Protein AF-A0A945BLD6-F1 (afdb_monomer)

Sequence (100 aa):
GSTNGTYINGNKVAERPLQPSEVITFGEVELKLDGPRKAQSHDKHLEQGVRFGNLDSAPKGPAKGFSKKSHKSGRYFVIFGVVVAVVIIGVLVMAWMKFK

pLDDT: mean 76.15, std 15.15, range [48.75, 98.0]

Structure (mmCIF, N/CA/C/O backbone):
data_AF-A0A945BLD6-F1
#
_entry.id   AF-A0A945BLD6-F1
#
loop_
_atom_site.group_PDB
_atom_site.id
_atom_site.type_symbol
_atom_site.label_atom_id
_atom_site.label_alt_id
_atom_site.label_comp_id
_atom_site.label_asym_id
_atom_site.label_entity_id
_atom_site.label_seq_id
_atom_site.pdbx_PDB_ins_code
_atom_site.Cartn_x
_atom_site.Cartn_y
_atom_site.Cartn_z
_atom_site.occupancy
_atom_site.B_iso_or_equiv
_atom_site.auth_seq_id
_atom_site.auth_comp_id
_atom_site.auth_asym_id
_atom_site.auth_atom_id
_atom_site.pdbx_PDB_model_num
ATOM 1 N N . GLY A 1 1 ? 18.761 26.573 -2.496 1.00 60.31 1 GLY A N 1
ATOM 2 C CA . GLY A 1 1 ? 18.835 25.277 -1.792 1.00 60.31 1 GLY A CA 1
ATOM 3 C C . GLY A 1 1 ? 17.496 24.994 -1.143 1.00 60.31 1 GLY A C 1
ATOM 4 O O . GLY A 1 1 ? 16.853 25.946 -0.727 1.00 60.31 1 GLY A O 1
ATOM 5 N N . SER A 1 2 ? 17.059 23.732 -1.109 1.00 64.81 2 SER A N 1
ATOM 6 C CA . SER A 1 2 ? 15.794 23.320 -0.471 1.00 64.81 2 SER A CA 1
ATOM 7 C C . SER A 1 2 ? 15.754 23.746 1.002 1.00 64.81 2 SER A C 1
ATOM 9 O O . SER A 1 2 ? 16.707 23.470 1.733 1.00 64.81 2 SER A O 1
ATOM 11 N N . THR A 1 3 ? 14.653 24.366 1.442 1.00 76.19 3 THR A N 1
ATOM 12 C CA . THR A 1 3 ? 14.417 24.773 2.842 1.00 76.19 3 THR A CA 1
ATOM 13 C C . THR A 1 3 ? 14.531 23.591 3.807 1.00 76.19 3 THR A C 1
ATOM 15 O O . THR A 1 3 ? 15.069 23.732 4.901 1.00 76.19 3 THR A O 1
ATOM 18 N N . ASN A 1 4 ? 14.115 22.402 3.359 1.00 77.69 4 ASN A N 1
ATOM 19 C CA . ASN A 1 4 ? 14.109 21.174 4.158 1.00 77.69 4 ASN A CA 1
ATOM 20 C C . ASN A 1 4 ? 15.313 20.261 3.865 1.00 77.69 4 ASN A C 1
ATOM 22 O O . ASN A 1 4 ? 15.474 19.225 4.499 1.00 77.69 4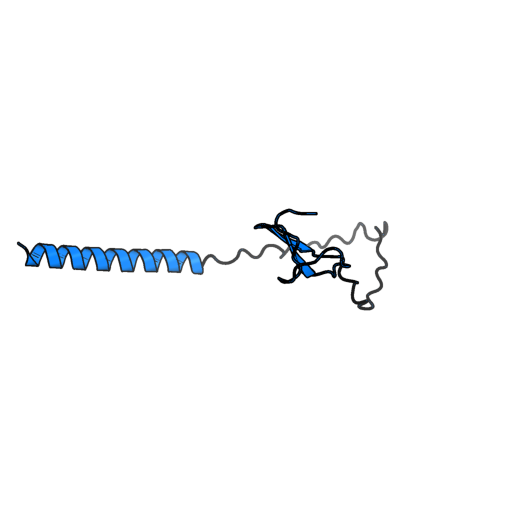 ASN A O 1
ATOM 26 N N . GLY A 1 5 ? 16.191 20.647 2.933 1.00 80.62 5 GLY A N 1
ATOM 27 C CA . GLY A 1 5 ? 17.318 19.829 2.489 1.00 80.62 5 GLY A CA 1
ATOM 28 C C . GLY A 1 5 ? 16.941 18.718 1.505 1.00 80.62 5 GLY A C 1
ATOM 29 O O . GLY A 1 5 ? 15.768 18.455 1.240 1.00 80.62 5 GLY A O 1
ATOM 30 N N . THR A 1 6 ? 17.974 18.095 0.945 1.00 83.81 6 THR A N 1
ATOM 31 C CA . THR A 1 6 ? 17.889 16.892 0.114 1.00 83.81 6 THR A CA 1
ATOM 32 C C . THR A 1 6 ? 18.699 15.812 0.806 1.00 83.81 6 THR A C 1
ATOM 34 O O . THR A 1 6 ? 19.809 16.082 1.273 1.00 83.81 6 THR A O 1
ATOM 37 N N . TYR A 1 7 ? 18.161 14.602 0.871 1.00 85.62 7 TYR A N 1
ATOM 38 C CA . TYR A 1 7 ? 18.817 13.467 1.500 1.00 85.62 7 TYR A CA 1
ATOM 39 C C . TYR A 1 7 ? 19.043 12.370 0.474 1.00 85.62 7 TYR A C 1
ATOM 41 O O . TYR A 1 7 ? 18.237 12.184 -0.430 1.00 85.62 7 TYR A O 1
ATOM 49 N N . ILE A 1 8 ? 20.132 11.628 0.620 1.00 86.81 8 ILE A N 1
ATOM 50 C CA . ILE A 1 8 ? 20.380 10.417 -0.150 1.00 86.81 8 ILE A CA 1
ATOM 51 C C . ILE A 1 8 ? 20.735 9.307 0.838 1.00 86.81 8 ILE A C 1
ATOM 53 O O . ILE A 1 8 ? 21.671 9.465 1.624 1.00 86.81 8 ILE A O 1
ATOM 57 N N . ASN A 1 9 ? 19.971 8.212 0.831 1.00 82.31 9 ASN A N 1
ATOM 58 C CA . ASN A 1 9 ? 20.027 7.143 1.838 1.00 82.31 9 ASN A CA 1
ATOM 59 C C . ASN A 1 9 ? 19.999 7.683 3.285 1.00 82.31 9 ASN A C 1
ATOM 61 O O . ASN A 1 9 ? 20.748 7.221 4.144 1.00 82.31 9 ASN A O 1
ATOM 65 N N . GLY A 1 10 ? 19.198 8.723 3.542 1.00 81.62 10 GLY A N 1
ATOM 66 C CA . GLY A 1 10 ? 19.081 9.363 4.859 1.00 81.62 10 GLY A CA 1
ATOM 67 C C . GLY A 1 10 ? 20.175 10.382 5.210 1.00 81.62 10 GLY A C 1
ATOM 68 O O . GLY A 1 10 ? 20.054 11.068 6.221 1.00 81.62 10 GLY A O 1
ATOM 69 N N . ASN A 1 11 ? 21.203 10.563 4.374 1.00 83.69 11 ASN A N 1
ATOM 70 C CA . ASN A 1 11 ? 22.257 11.555 4.604 1.00 83.69 11 ASN A CA 1
ATOM 71 C C . ASN A 1 11 ? 21.974 12.854 3.847 1.00 83.69 11 ASN A C 1
ATOM 73 O O . ASN A 1 11 ? 21.770 12.823 2.633 1.00 83.69 11 ASN A O 1
ATOM 77 N N . LYS A 1 12 ? 22.001 14.000 4.538 1.00 85.44 12 LYS A N 1
ATOM 78 C CA . LYS A 1 12 ? 21.789 15.317 3.919 1.00 85.44 12 LYS A CA 1
ATOM 79 C C . LYS A 1 12 ? 22.954 15.656 2.987 1.00 85.44 12 LYS A C 1
ATOM 81 O O . LYS A 1 12 ? 24.110 15.597 3.397 1.00 85.44 12 LYS A O 1
ATOM 86 N N . VAL A 1 13 ? 22.653 16.047 1.755 1.00 84.31 13 VAL A N 1
ATOM 87 C CA . VAL A 1 13 ? 23.653 16.403 0.741 1.00 84.31 13 VAL A CA 1
ATOM 88 C C . VAL A 1 13 ? 23.346 17.766 0.124 1.00 84.31 13 VAL A C 1
ATOM 90 O O . VAL A 1 13 ? 22.184 18.151 -0.006 1.00 84.31 13 VAL A O 1
ATOM 93 N N . ALA A 1 14 ? 24.396 18.498 -0.258 1.00 80.38 14 ALA A N 1
ATOM 94 C CA . ALA A 1 14 ? 24.278 19.716 -1.064 1.00 80.38 14 ALA A CA 1
ATOM 95 C C . ALA A 1 14 ? 24.389 19.390 -2.561 1.00 80.38 14 ALA A C 1
ATOM 97 O O . ALA A 1 14 ? 23.527 19.780 -3.342 1.00 80.38 14 ALA A O 1
ATOM 98 N N . GLU A 1 15 ? 25.406 18.609 -2.931 1.00 75.19 15 GLU A N 1
ATOM 99 C CA . GLU A 1 15 ? 25.632 18.101 -4.282 1.00 75.19 15 GLU A CA 1
ATOM 100 C C . GLU A 1 15 ? 26.435 16.797 -4.189 1.00 75.19 15 GLU A C 1
ATOM 102 O O . GLU A 1 15 ? 27.434 16.730 -3.470 1.00 75.19 15 GLU A O 1
ATOM 107 N N . ARG A 1 16 ? 25.974 15.731 -4.854 1.00 80.38 16 ARG A N 1
ATOM 108 C CA . ARG A 1 16 ? 26.690 14.449 -4.930 1.00 80.38 16 ARG A CA 1
ATOM 109 C C . ARG A 1 16 ? 26.249 13.662 -6.171 1.00 80.38 16 ARG A C 1
ATOM 111 O O . ARG A 1 16 ? 25.051 13.640 -6.453 1.00 80.38 16 ARG A O 1
ATOM 118 N N . PRO A 1 17 ? 27.164 12.964 -6.871 1.00 79.44 17 PRO A N 1
ATOM 119 C CA . PRO A 1 17 ? 26.791 12.013 -7.913 1.00 79.44 17 PRO A CA 1
ATOM 120 C C . PRO A 1 17 ? 25.910 10.893 -7.349 1.00 79.44 17 PRO A C 1
ATOM 122 O O . PRO A 1 17 ? 26.277 10.256 -6.357 1.00 79.44 17 PRO A O 1
ATOM 125 N N . LEU A 1 18 ? 24.767 10.643 -7.990 1.00 78.94 18 LEU A N 1
ATOM 126 C CA . LEU A 1 18 ? 23.847 9.581 -7.596 1.00 78.94 18 LEU A CA 1
ATOM 127 C C . LEU A 1 18 ? 24.186 8.269 -8.308 1.00 78.94 18 LEU A C 1
ATOM 129 O O . LEU A 1 18 ? 24.415 8.256 -9.519 1.00 78.94 18 LEU A O 1
ATOM 133 N N . GLN A 1 19 ? 24.177 7.165 -7.566 1.00 80.44 19 GLN A N 1
ATOM 134 C CA . GLN A 1 19 ? 24.325 5.830 -8.136 1.00 80.44 19 GLN A CA 1
ATOM 135 C C . GLN A 1 19 ? 22.957 5.216 -8.489 1.00 80.44 19 GLN A C 1
ATOM 137 O O . GLN A 1 19 ? 21.953 5.496 -7.832 1.00 80.44 19 GLN A O 1
ATOM 142 N N . PRO A 1 20 ? 22.879 4.341 -9.509 1.00 80.12 20 PRO A N 1
ATOM 143 C CA . PRO A 1 20 ? 21.683 3.544 -9.754 1.00 80.12 20 PRO A CA 1
ATOM 144 C C . PRO A 1 20 ? 21.281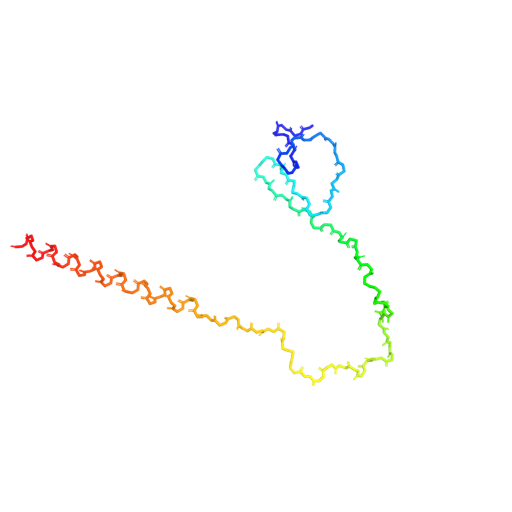 2.729 -8.517 1.00 80.12 20 PRO A C 1
ATOM 146 O O . PRO A 1 20 ? 22.125 2.122 -7.864 1.00 80.12 20 PRO A O 1
ATOM 149 N N . SER A 1 21 ? 19.978 2.617 -8.270 1.00 77.12 21 SER A N 1
ATOM 150 C CA . SER A 1 21 ? 19.335 1.973 -7.110 1.00 77.12 21 SER A CA 1
ATOM 151 C C . SER A 1 21 ? 19.399 2.760 -5.799 1.00 77.12 21 SER A C 1
ATOM 153 O O . SER A 1 21 ? 18.974 2.244 -4.766 1.00 77.12 21 SER A O 1
ATOM 155 N N . GLU A 1 22 ? 19.908 3.988 -5.830 1.00 82.88 22 GLU A N 1
ATOM 156 C CA . GLU A 1 22 ? 19.993 4.851 -4.660 1.00 82.88 22 GLU A CA 1
ATOM 157 C C . GLU A 1 22 ? 18.666 5.581 -4.397 1.00 82.88 22 GLU A C 1
ATOM 159 O O . GLU A 1 22 ? 17.920 5.909 -5.328 1.00 82.88 22 GLU A O 1
ATOM 164 N N . VAL A 1 23 ? 18.364 5.806 -3.116 1.00 83.44 23 VAL A N 1
ATOM 165 C CA . VAL A 1 23 ? 17.124 6.445 -2.669 1.00 83.44 23 VAL A CA 1
ATOM 166 C C . VAL A 1 23 ? 17.402 7.897 -2.305 1.00 83.44 23 VAL A C 1
ATOM 168 O O . VAL A 1 23 ? 18.239 8.184 -1.448 1.00 83.44 23 VAL A O 1
ATOM 171 N N . ILE A 1 24 ? 16.687 8.810 -2.954 1.00 88.94 24 ILE A N 1
ATOM 172 C CA . ILE A 1 24 ? 16.730 10.247 -2.702 1.00 88.94 24 ILE A CA 1
ATOM 173 C C . ILE A 1 24 ? 15.455 10.655 -1.972 1.00 88.94 24 ILE A C 1
ATOM 175 O O . ILE A 1 24 ? 14.360 10.278 -2.380 1.00 88.94 24 ILE A O 1
ATOM 179 N N . THR A 1 25 ? 15.583 11.484 -0.944 1.00 86.56 25 THR A N 1
ATOM 180 C CA . THR A 1 25 ? 14.450 12.057 -0.218 1.00 86.56 25 THR A CA 1
ATOM 181 C C . THR A 1 25 ? 14.471 13.577 -0.332 1.00 86.56 25 THR A C 1
ATOM 183 O O . THR A 1 25 ? 15.469 14.228 -0.005 1.00 86.56 25 THR A O 1
ATOM 186 N N . PHE A 1 26 ? 13.355 14.153 -0.772 1.00 84.56 26 PHE A N 1
ATOM 187 C CA . PHE A 1 26 ? 13.118 15.595 -0.798 1.00 84.56 26 PHE A CA 1
ATOM 188 C C . PHE A 1 26 ? 11.961 15.917 0.148 1.00 84.56 26 PHE A C 1
ATOM 190 O O . PHE A 1 26 ? 10.799 15.687 -0.188 1.00 84.56 26 PHE A O 1
ATOM 197 N N . GLY A 1 27 ? 12.259 16.436 1.341 1.00 81.62 27 GLY A N 1
ATOM 198 C CA . GLY A 1 27 ? 11.232 16.612 2.373 1.00 81.62 27 GLY A CA 1
ATOM 199 C C . GLY A 1 27 ? 10.574 15.274 2.731 1.00 81.62 27 GLY A C 1
ATOM 200 O O . GLY A 1 27 ? 11.242 14.402 3.273 1.00 81.62 27 GLY A O 1
ATOM 201 N N . GLU A 1 28 ? 9.290 15.110 2.405 1.00 81.75 28 GLU A N 1
ATOM 202 C CA . GLU A 1 28 ? 8.504 13.888 2.664 1.00 81.75 28 GLU A CA 1
ATOM 203 C C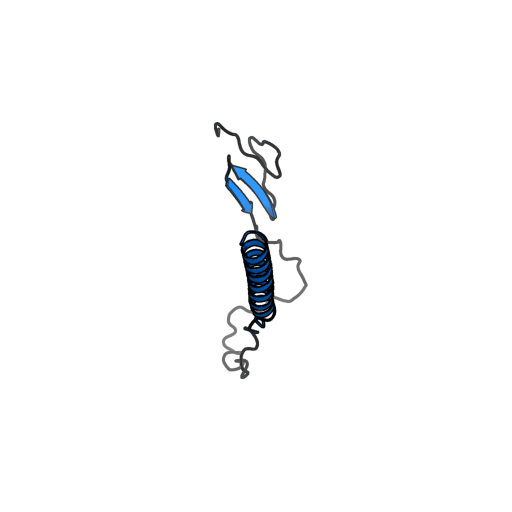 . GLU A 1 28 ? 8.456 12.911 1.475 1.00 81.75 28 GLU A C 1
ATOM 205 O O . GLU A 1 28 ? 7.927 11.808 1.597 1.00 81.75 28 GLU A O 1
ATOM 210 N N . VAL A 1 29 ? 8.987 13.296 0.311 1.00 82.88 29 VAL A N 1
ATOM 211 C CA . VAL A 1 29 ? 8.906 12.485 -0.911 1.00 82.88 29 VAL A CA 1
ATOM 212 C C . VAL A 1 29 ? 10.166 11.641 -1.073 1.00 82.88 29 VAL A C 1
ATOM 214 O O . VAL A 1 29 ? 11.272 12.182 -1.122 1.00 82.88 29 VAL A O 1
ATOM 217 N N . GLU A 1 30 ? 9.993 10.327 -1.218 1.00 84.56 30 GLU A N 1
ATOM 218 C CA . GLU A 1 30 ? 11.060 9.361 -1.491 1.00 84.56 30 GLU A CA 1
ATOM 219 C C . GLU A 1 30 ? 11.055 8.934 -2.969 1.00 84.56 30 GLU A C 1
ATOM 221 O O . GLU A 1 30 ? 10.028 8.539 -3.521 1.00 84.56 30 GLU A O 1
ATOM 226 N N . LEU A 1 31 ? 12.215 9.013 -3.619 1.00 83.81 31 LEU A N 1
ATOM 227 C CA . LEU A 1 31 ? 12.429 8.662 -5.019 1.00 83.81 31 LEU A CA 1
ATOM 228 C C . LEU A 1 31 ? 13.581 7.667 -5.119 1.00 83.81 31 LEU A C 1
ATOM 230 O O . LEU A 1 31 ? 14.718 7.975 -4.765 1.00 83.81 31 LEU A O 1
ATOM 234 N N . LYS A 1 32 ? 13.305 6.482 -5.658 1.00 83.50 32 LYS A N 1
ATOM 235 C CA . LYS A 1 32 ? 14.334 5.493 -5.978 1.00 83.50 32 LYS A CA 1
ATOM 236 C C . LYS A 1 32 ? 14.713 5.609 -7.447 1.00 83.50 32 LYS A C 1
ATOM 238 O O . LYS A 1 32 ? 13.856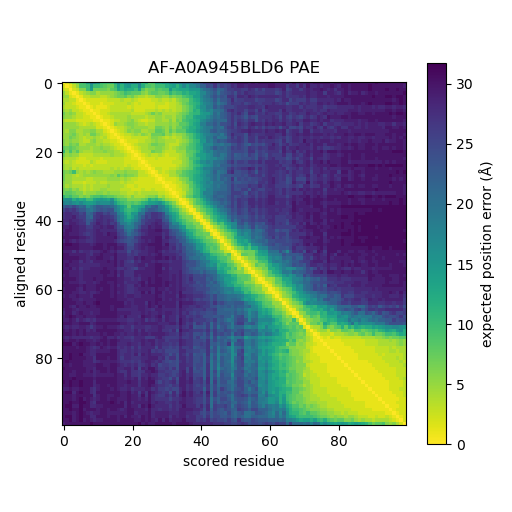 5.458 -8.317 1.00 83.50 32 LYS A O 1
ATOM 243 N N . LEU A 1 33 ? 15.991 5.856 -7.726 1.00 78.88 33 LEU A N 1
ATOM 244 C CA . LEU A 1 33 ? 16.460 5.975 -9.102 1.00 78.88 33 LEU A CA 1
ATOM 245 C C . LEU A 1 33 ? 16.904 4.612 -9.637 1.00 78.88 33 LEU A C 1
ATOM 247 O O . LEU A 1 33 ? 18.033 4.182 -9.412 1.00 78.88 33 LEU A O 1
ATOM 251 N N . ASP A 1 34 ? 16.043 3.935 -10.390 1.00 77.00 34 ASP A N 1
ATOM 252 C CA . ASP A 1 34 ? 16.441 2.754 -11.158 1.00 77.00 34 ASP A CA 1
ATOM 253 C C . ASP A 1 34 ? 17.213 3.210 -12.408 1.00 77.00 34 ASP A C 1
ATOM 255 O O . ASP A 1 34 ? 16.665 3.388 -13.494 1.00 77.00 34 ASP A O 1
ATOM 259 N N . GLY A 1 35 ? 18.510 3.477 -12.237 1.00 66.69 35 GLY A N 1
ATOM 260 C CA . GLY A 1 35 ? 19.393 3.818 -13.351 1.00 66.69 35 GLY A CA 1
ATOM 261 C C . GLY A 1 35 ? 19.570 2.642 -14.319 1.00 66.69 35 GLY A C 1
ATOM 262 O O . GLY A 1 35 ? 19.267 1.496 -13.964 1.00 66.69 35 GLY A O 1
ATOM 263 N N . PRO A 1 36 ? 20.099 2.882 -15.535 1.00 60.31 36 PRO A N 1
ATOM 264 C CA . PRO A 1 36 ? 20.469 1.800 -16.429 1.00 60.31 36 PRO A CA 1
ATOM 265 C C . PRO A 1 36 ? 21.469 0.929 -15.677 1.00 60.31 36 PRO A C 1
ATOM 267 O O . PRO A 1 36 ? 22.601 1.335 -15.409 1.00 60.31 36 PRO A O 1
ATOM 270 N N . ARG A 1 37 ? 21.026 -0.269 -15.282 1.00 57.69 37 ARG A N 1
ATOM 271 C CA . ARG A 1 37 ? 21.909 -1.330 -14.813 1.00 57.69 37 ARG A CA 1
ATOM 272 C C . ARG A 1 37 ? 22.972 -1.397 -15.897 1.00 57.69 37 ARG A C 1
ATOM 274 O O . ARG A 1 37 ? 22.606 -1.685 -17.037 1.00 57.69 37 ARG A O 1
ATOM 281 N N . LYS A 1 38 ? 24.238 -1.051 -15.600 1.00 56.69 38 LYS A N 1
ATOM 282 C CA . LYS A 1 38 ? 25.332 -1.416 -16.506 1.00 56.69 38 LYS A CA 1
ATOM 283 C C . LYS A 1 38 ? 25.089 -2.884 -16.729 1.00 56.69 38 LYS A C 1
ATOM 285 O O . LYS A 1 38 ? 25.129 -3.643 -15.759 1.00 56.69 38 LYS A O 1
ATOM 290 N N . ALA A 1 39 ? 24.629 -3.223 -17.930 1.00 52.19 39 ALA A N 1
ATOM 291 C CA . ALA A 1 39 ? 24.296 -4.583 -18.244 1.00 52.19 39 ALA A CA 1
ATOM 292 C C . ALA A 1 39 ? 25.580 -5.310 -17.896 1.00 52.19 39 ALA A C 1
ATOM 294 O O . ALA A 1 39 ? 26.622 -5.014 -18.480 1.00 52.19 39 ALA A O 1
ATOM 295 N N . GLN A 1 40 ? 25.539 -6.153 -16.858 1.00 48.88 40 GLN A N 1
ATOM 296 C CA . GLN A 1 40 ? 26.509 -7.218 -16.763 1.00 48.88 40 GLN A CA 1
ATOM 297 C C . GLN A 1 40 ? 26.488 -7.782 -18.166 1.00 48.88 40 GLN A C 1
ATOM 299 O O . GLN A 1 40 ? 25.438 -8.243 -18.625 1.00 48.88 40 GLN A O 1
ATOM 304 N N . SER A 1 41 ? 27.593 -7.596 -18.872 1.00 49.34 41 SER A N 1
ATOM 305 C CA . SER A 1 41 ? 27.872 -8.249 -20.125 1.00 49.34 41 SER A CA 1
ATOM 306 C C . SER A 1 41 ? 27.954 -9.728 -19.780 1.00 49.34 41 SER A C 1
ATOM 308 O O . SER A 1 41 ? 29.025 -10.309 -19.656 1.00 49.34 41 SER A O 1
ATOM 310 N N . HIS A 1 42 ? 26.791 -10.330 -19.539 1.00 48.75 42 HIS A N 1
ATOM 311 C CA . HIS A 1 42 ? 26.543 -11.666 -19.991 1.00 48.75 42 HIS A CA 1
ATOM 312 C C . HIS A 1 42 ? 26.782 -11.562 -21.478 1.00 48.75 42 HIS A C 1
ATOM 314 O O . HIS A 1 42 ? 26.023 -10.915 -22.200 1.00 48.75 42 HIS A O 1
ATOM 320 N N . ASP A 1 43 ? 27.923 -12.100 -21.862 1.00 48.91 43 ASP A N 1
ATOM 321 C CA . ASP A 1 43 ? 28.275 -12.488 -23.202 1.00 48.91 43 ASP A CA 1
ATOM 322 C C . ASP A 1 43 ? 27.114 -13.293 -23.810 1.00 48.91 43 ASP A C 1
ATOM 324 O O . ASP A 1 43 ? 26.996 -14.51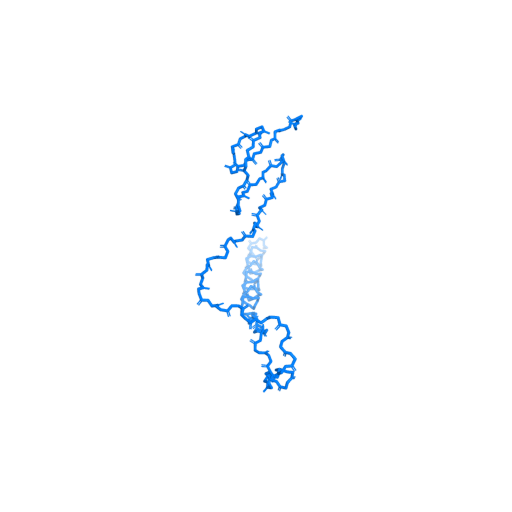1 -23.715 1.00 48.91 43 ASP A O 1
ATOM 328 N N . LYS A 1 44 ? 26.139 -12.545 -24.305 1.00 50.94 44 LYS A N 1
ATOM 329 C CA . LYS A 1 44 ? 25.041 -12.969 -25.149 1.00 50.94 44 LYS A CA 1
ATOM 330 C C . LYS A 1 44 ? 24.963 -11.902 -26.214 1.00 50.94 44 LYS A C 1
ATOM 332 O O . LYS A 1 44 ? 24.102 -11.031 -26.159 1.00 50.94 44 LYS A O 1
ATOM 337 N N . HIS A 1 45 ? 25.952 -11.940 -27.103 1.00 50.16 45 HIS A N 1
ATOM 338 C CA . HIS A 1 45 ? 25.810 -11.688 -28.532 1.00 50.16 45 HIS A CA 1
ATOM 339 C C . HIS A 1 45 ? 24.435 -11.101 -28.901 1.00 50.16 45 HIS A C 1
ATOM 341 O O . HIS A 1 45 ? 23.510 -11.821 -29.285 1.00 50.16 45 HIS A O 1
ATOM 347 N N . LEU A 1 46 ? 24.281 -9.788 -28.706 1.00 54.34 46 LEU A N 1
ATOM 348 C CA . LEU A 1 46 ? 23.039 -9.070 -28.978 1.00 54.34 46 LEU A CA 1
ATOM 349 C C . LEU A 1 46 ? 23.007 -8.680 -30.459 1.00 54.34 46 LEU A C 1
ATOM 351 O O . LEU A 1 46 ? 22.933 -7.516 -30.830 1.00 54.34 46 LEU A O 1
ATOM 355 N N . GLU A 1 47 ? 23.095 -9.682 -31.319 1.00 57.72 47 GLU A N 1
ATOM 356 C CA . GLU A 1 47 ? 22.938 -9.550 -32.762 1.00 57.72 47 GLU A CA 1
ATOM 357 C C . GLU A 1 47 ? 21.457 -9.678 -33.114 1.00 57.72 47 GLU A C 1
ATOM 359 O O . GLU A 1 47 ? 21.044 -10.646 -33.747 1.00 57.72 47 GLU A O 1
ATOM 364 N N . GLN A 1 48 ? 20.617 -8.730 -32.690 1.00 54.50 48 GLN A N 1
ATOM 365 C CA . GLN A 1 48 ? 19.285 -8.640 -33.293 1.00 54.50 48 GLN A CA 1
ATOM 366 C C . GLN A 1 48 ? 18.621 -7.269 -33.142 1.00 54.50 48 GLN A C 1
ATOM 368 O O . GLN A 1 48 ? 17.734 -7.058 -32.319 1.00 54.50 48 GLN A O 1
ATOM 373 N N . GLY A 1 49 ? 18.981 -6.359 -34.052 1.00 66.31 49 GLY A N 1
ATOM 374 C CA . GLY A 1 49 ? 17.956 -5.541 -34.705 1.00 66.31 49 GLY A CA 1
ATOM 375 C C . GLY A 1 49 ? 16.994 -6.437 -35.499 1.00 66.31 49 GLY A C 1
ATOM 376 O O . GLY A 1 49 ? 17.267 -7.625 -35.683 1.00 66.31 49 GLY A O 1
ATOM 377 N N . VAL A 1 50 ? 15.859 -5.899 -35.952 1.00 65.38 50 VAL A N 1
ATOM 378 C CA . VAL A 1 50 ? 14.849 -6.635 -36.740 1.00 65.38 50 VAL A CA 1
ATOM 379 C C . VAL A 1 50 ? 15.504 -7.318 -37.946 1.00 65.38 50 VAL A C 1
ATOM 381 O O . VAL A 1 50 ? 15.747 -6.709 -38.984 1.00 65.38 50 VAL A O 1
ATOM 384 N N . ARG A 1 51 ? 15.824 -8.608 -37.804 1.00 58.31 51 ARG A N 1
ATOM 385 C CA . ARG A 1 51 ? 16.307 -9.432 -38.906 1.00 58.31 51 ARG A CA 1
ATOM 386 C C . ARG A 1 51 ? 15.099 -9.724 -39.786 1.00 58.31 51 ARG A C 1
ATOM 388 O O . ARG A 1 51 ? 14.285 -10.578 -39.447 1.00 58.31 51 ARG A O 1
ATOM 395 N N . PHE A 1 52 ? 15.010 -9.034 -40.921 1.00 58.88 52 PHE A N 1
ATOM 396 C CA . PHE A 1 52 ? 13.995 -9.259 -41.960 1.00 58.88 52 PHE A CA 1
ATOM 397 C C . PHE A 1 52 ? 13.918 -10.727 -42.433 1.00 58.88 52 PHE A C 1
ATOM 399 O O . PHE A 1 52 ? 12.910 -11.130 -42.997 1.00 58.88 52 PHE A O 1
ATOM 406 N N . GLY A 1 53 ? 14.941 -11.547 -42.154 1.00 60.69 53 GLY A N 1
ATOM 407 C CA . GLY A 1 53 ? 14.964 -12.987 -42.442 1.00 60.69 53 GLY A CA 1
ATOM 408 C C . GLY A 1 53 ? 14.329 -13.909 -41.388 1.00 60.69 53 GLY A C 1
ATOM 409 O O . GLY A 1 53 ? 14.383 -15.118 -41.563 1.00 60.69 53 GLY A O 1
ATOM 410 N N . ASN A 1 54 ? 13.767 -13.389 -40.289 1.00 57.03 54 ASN A N 1
ATOM 411 C CA . ASN A 1 54 ? 13.106 -14.192 -39.241 1.00 57.03 54 ASN A CA 1
ATOM 412 C C . ASN A 1 54 ? 11.638 -13.781 -39.000 1.00 57.03 54 ASN A C 1
ATOM 414 O O . ASN A 1 54 ? 11.100 -13.992 -37.915 1.00 57.03 54 ASN A O 1
ATOM 418 N N . LEU A 1 55 ? 10.982 -13.194 -40.008 1.00 59.44 55 LEU A N 1
ATOM 419 C CA . LEU A 1 55 ? 9.564 -12.809 -39.939 1.00 59.44 55 LEU A CA 1
ATOM 420 C C . LEU A 1 55 ? 8.606 -14.015 -39.873 1.00 59.44 55 LEU A C 1
ATOM 422 O O . LEU A 1 55 ? 7.470 -13.859 -39.433 1.00 59.44 55 LEU A O 1
ATOM 426 N N . ASP A 1 56 ? 9.078 -15.217 -40.216 1.00 61.38 56 ASP A N 1
ATOM 427 C CA . ASP A 1 56 ? 8.280 -16.452 -40.187 1.00 61.38 56 ASP A CA 1
ATOM 428 C C . ASP A 1 56 ? 8.416 -17.247 -38.875 1.00 61.38 56 ASP A C 1
ATOM 430 O O . ASP A 1 56 ? 7.640 -18.168 -38.605 1.00 61.38 56 ASP A O 1
ATOM 434 N N . SER A 1 57 ? 9.361 -16.866 -38.010 1.00 64.94 57 SER A N 1
ATOM 435 C CA . SER A 1 57 ? 9.642 -17.533 -36.732 1.00 64.94 57 SER A CA 1
ATOM 436 C C . SER A 1 57 ? 8.828 -16.923 -35.588 1.00 64.94 57 SER A C 1
ATOM 438 O O . SER A 1 57 ? 9.360 -16.566 -34.537 1.00 64.94 57 SER A O 1
ATOM 440 N N . ALA A 1 58 ? 7.516 -16.777 -35.775 1.00 61.50 58 ALA A N 1
ATOM 441 C CA . ALA A 1 58 ? 6.624 -16.452 -34.669 1.00 61.50 58 ALA A CA 1
ATOM 442 C C . ALA A 1 58 ? 6.436 -17.705 -33.789 1.00 61.50 58 ALA A C 1
ATOM 444 O O . ALA A 1 58 ? 6.126 -18.774 -34.327 1.00 61.50 58 ALA A O 1
ATOM 445 N N . PRO A 1 59 ? 6.584 -17.628 -32.451 1.00 60.47 59 PRO A N 1
ATOM 446 C CA . PRO A 1 59 ? 6.285 -18.758 -31.581 1.00 60.47 59 PRO A CA 1
ATOM 447 C C . PRO A 1 59 ? 4.792 -19.097 -31.696 1.00 60.47 59 PRO A C 1
ATOM 449 O O . PRO A 1 59 ? 3.936 -18.434 -31.113 1.00 60.47 59 P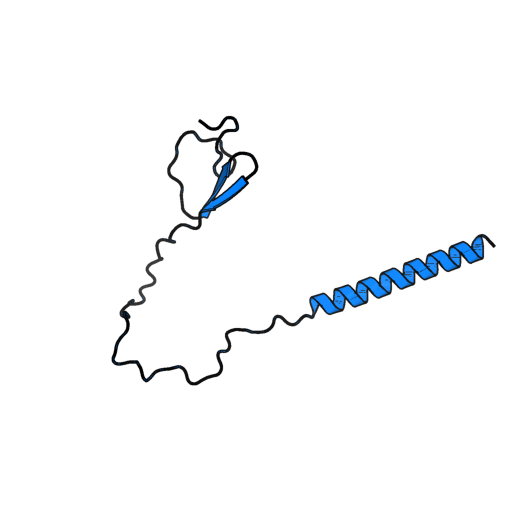RO A O 1
ATOM 452 N N . LYS A 1 60 ? 4.470 -20.137 -32.475 1.00 61.94 60 LYS A N 1
ATOM 453 C CA . LYS A 1 60 ? 3.122 -20.709 -32.597 1.00 61.94 60 LYS A CA 1
ATOM 454 C C . LYS A 1 60 ? 2.802 -21.508 -31.338 1.00 61.94 60 LYS A C 1
ATOM 456 O O . LYS A 1 60 ? 2.827 -22.733 -31.329 1.00 61.94 60 LYS A O 1
ATOM 461 N N . GLY A 1 61 ? 2.546 -20.808 -30.245 1.00 66.62 61 GLY A N 1
ATOM 462 C CA . GLY A 1 61 ? 2.138 -21.421 -28.993 1.00 66.62 61 GLY A CA 1
ATOM 463 C C . GLY A 1 61 ? 1.407 -20.409 -28.125 1.00 66.62 61 GLY A C 1
ATOM 464 O O . GLY A 1 61 ? 1.752 -19.226 -28.153 1.00 66.62 61 GLY A O 1
ATOM 465 N N . PRO A 1 62 ? 0.391 -20.834 -27.357 1.00 64.88 62 PRO A N 1
ATOM 466 C CA . PRO A 1 62 ? -0.302 -19.932 -26.453 1.00 64.88 62 PRO A CA 1
ATOM 467 C C . PRO A 1 62 ? 0.719 -19.334 -25.483 1.00 64.88 62 PRO A C 1
ATOM 469 O O . PRO A 1 62 ? 1.432 -20.062 -24.787 1.00 64.88 62 PRO A O 1
ATOM 472 N N . ALA A 1 63 ? 0.817 -18.004 -25.465 1.00 63.84 63 ALA A N 1
ATOM 473 C CA . ALA A 1 63 ? 1.737 -17.286 -24.600 1.00 63.84 63 ALA A CA 1
ATOM 474 C C . ALA A 1 63 ? 1.457 -17.663 -23.137 1.00 63.84 63 ALA A C 1
ATOM 476 O O . ALA A 1 63 ? 0.487 -17.214 -22.527 1.00 63.84 63 ALA A O 1
ATOM 477 N N . LYS A 1 64 ? 2.335 -18.478 -22.546 1.00 61.03 64 LYS A N 1
ATOM 478 C CA . LYS A 1 64 ? 2.303 -18.890 -21.132 1.00 61.03 64 LYS A CA 1
ATOM 479 C C . LYS A 1 64 ? 2.737 -17.743 -20.195 1.00 61.03 64 LYS A C 1
ATOM 481 O O . LYS A 1 64 ? 3.376 -17.978 -19.177 1.00 61.03 64 LYS A O 1
ATOM 486 N N . GLY A 1 65 ? 2.444 -16.496 -20.571 1.00 61.75 65 GLY A N 1
ATOM 487 C CA . GLY A 1 65 ? 2.964 -15.271 -19.953 1.00 61.75 65 GLY A CA 1
ATOM 488 C C . GLY A 1 65 ? 2.076 -14.666 -18.866 1.00 61.75 65 GLY A C 1
ATOM 489 O O . GLY A 1 65 ? 2.510 -13.762 -18.164 1.00 61.75 65 GLY A O 1
ATOM 490 N N . PHE A 1 66 ? 0.857 -15.179 -18.679 1.00 64.44 66 PHE A N 1
ATOM 491 C CA . PHE A 1 66 ? -0.066 -14.699 -17.649 1.00 64.44 66 PHE A CA 1
ATOM 492 C C . PHE A 1 66 ? -0.611 -15.872 -16.839 1.00 64.44 66 PHE A C 1
ATOM 494 O O . PHE A 1 66 ? -1.764 -16.281 -16.979 1.00 64.44 66 PHE A O 1
ATOM 501 N N . SER A 1 67 ? 0.217 -16.455 -15.971 1.00 65.75 67 SER A N 1
ATOM 502 C CA . SER A 1 67 ? -0.306 -17.372 -14.961 1.00 65.75 67 SER A CA 1
ATOM 503 C C . SER A 1 67 ? -1.158 -16.568 -13.976 1.00 65.75 67 SER A C 1
ATOM 505 O O . SER A 1 67 ? -0.618 -15.799 -13.177 1.00 65.75 67 SER A O 1
ATOM 507 N N . LYS A 1 68 ? -2.489 -16.729 -14.027 1.00 62.34 68 LYS A N 1
ATOM 508 C CA . LYS A 1 68 ? -3.389 -16.194 -12.996 1.00 62.34 68 LYS A CA 1
ATOM 509 C C . LYS A 1 68 ? -2.878 -16.642 -11.628 1.00 62.34 68 LYS A C 1
ATOM 511 O O . LYS A 1 68 ? -2.829 -17.838 -11.341 1.00 62.34 68 LYS A O 1
ATOM 516 N N . LYS A 1 69 ? -2.517 -15.680 -10.777 1.00 58.66 69 LYS A N 1
ATOM 517 C CA . LYS A 1 69 ? -2.215 -15.937 -9.369 1.00 58.66 69 LYS A CA 1
ATOM 518 C C . LYS A 1 69 ? -3.482 -16.519 -8.747 1.00 58.66 69 LYS A C 1
ATOM 520 O O . LYS A 1 69 ? -4.494 -15.835 -8.638 1.00 58.66 69 LYS A O 1
ATOM 525 N N . SER A 1 70 ? -3.457 -17.809 -8.429 1.00 64.75 70 SER A N 1
ATOM 526 C CA . SER A 1 70 ? -4.591 -18.491 -7.812 1.00 64.75 70 SER A CA 1
ATOM 527 C C . SER A 1 70 ? -5.000 -17.739 -6.540 1.00 64.75 70 SER A C 1
ATOM 529 O O . SER A 1 70 ? -4.178 -17.545 -5.64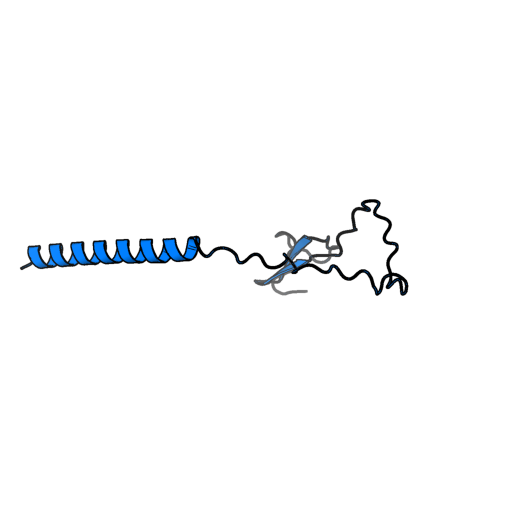4 1.00 64.75 70 SER A O 1
ATOM 531 N N . HIS A 1 71 ? -6.263 -17.301 -6.466 1.00 64.19 71 HIS A N 1
ATOM 532 C CA . HIS A 1 71 ? -6.847 -16.483 -5.386 1.00 64.19 71 HIS A CA 1
ATOM 533 C C . HIS A 1 71 ? -7.043 -17.259 -4.068 1.00 64.19 71 HIS A C 1
ATOM 535 O O . HIS A 1 71 ? -8.008 -17.048 -3.332 1.00 64.19 71 HIS A O 1
ATOM 541 N N . LYS A 1 72 ? -6.134 -18.187 -3.763 1.00 71.12 72 LYS A N 1
ATOM 542 C CA . LYS A 1 72 ? -6.170 -19.016 -2.561 1.00 71.12 72 LYS A CA 1
ATOM 543 C C . LYS A 1 72 ? -6.136 -18.149 -1.289 1.00 71.12 72 LYS A C 1
ATOM 545 O O . LYS A 1 72 ? -6.880 -18.434 -0.360 1.00 71.12 72 LYS A O 1
ATOM 550 N N . SER A 1 73 ? -5.393 -17.038 -1.287 1.00 71.81 73 SER A N 1
ATOM 551 C CA . SER A 1 73 ? -5.355 -16.082 -0.166 1.00 71.81 73 SER A CA 1
ATOM 552 C C . SER A 1 73 ? -6.688 -15.364 0.078 1.00 71.81 73 SER A C 1
ATOM 554 O O . SER A 1 73 ? -7.122 -15.263 1.221 1.00 71.81 73 SER A O 1
ATOM 556 N N . GLY A 1 74 ? -7.375 -14.920 -0.981 1.00 79.44 74 GLY A N 1
ATOM 557 C CA . GLY A 1 74 ? -8.664 -14.229 -0.856 1.00 79.44 74 GLY A CA 1
ATOM 558 C C . GLY A 1 74 ? -9.749 -15.115 -0.241 1.00 79.44 74 GLY A C 1
ATOM 559 O O . GLY A 1 74 ? -10.517 -14.662 0.601 1.00 79.44 74 GLY A O 1
ATOM 560 N N . ARG A 1 75 ? -9.768 -16.409 -0.591 1.00 82.62 75 ARG A N 1
ATOM 561 C CA . ARG A 1 75 ? -10.722 -17.371 -0.015 1.00 82.62 75 ARG A CA 1
ATOM 562 C C . ARG A 1 75 ? -10.493 -17.592 1.482 1.00 82.62 75 ARG A C 1
ATOM 564 O O . ARG A 1 75 ? -11.461 -17.625 2.232 1.00 82.62 75 ARG A O 1
ATOM 571 N N . TYR A 1 76 ? -9.237 -17.691 1.926 1.00 87.94 76 TYR A N 1
ATOM 572 C CA . TYR A 1 76 ? -8.928 -17.832 3.354 1.00 87.94 76 TYR A CA 1
ATOM 573 C C . TYR A 1 76 ? -9.309 -16.593 4.167 1.00 87.94 76 TYR A C 1
ATOM 575 O O . TYR A 1 76 ? -9.823 -16.744 5.270 1.00 87.94 76 TYR A O 1
ATOM 583 N N . PHE A 1 77 ? -9.125 -15.389 3.616 1.00 89.38 77 PHE A N 1
ATOM 584 C CA . PHE A 1 77 ? -9.536 -14.151 4.283 1.00 89.38 77 PHE A CA 1
ATOM 585 C C . PHE A 1 77 ? -11.049 -14.113 4.547 1.00 89.38 77 PHE A C 1
ATOM 587 O O . PHE A 1 77 ? -11.473 -13.795 5.655 1.00 89.38 77 PHE A O 1
ATOM 594 N N . VAL A 1 78 ? -11.862 -14.508 3.560 1.00 94.25 78 VAL A N 1
ATOM 595 C CA . VAL A 1 78 ? -13.327 -14.561 3.710 1.00 94.25 78 VAL A CA 1
ATOM 596 C C . VAL A 1 78 ? -13.742 -15.603 4.748 1.00 94.25 78 VAL A C 1
ATOM 598 O O . VAL A 1 78 ? -14.546 -15.296 5.624 1.00 94.25 78 VAL A O 1
ATOM 601 N N . ILE A 1 79 ? -13.173 -16.814 4.693 1.00 93.50 79 ILE A N 1
ATOM 602 C CA . ILE A 1 79 ? -13.476 -17.876 5.666 1.00 93.50 79 ILE A CA 1
ATOM 603 C C . ILE A 1 79 ? -13.125 -17.412 7.085 1.00 93.50 79 ILE A C 1
ATOM 605 O O . ILE A 1 79 ? -13.943 -17.546 7.992 1.00 93.50 79 ILE A O 1
ATOM 609 N N . PHE A 1 80 ? -11.945 -16.817 7.272 1.00 96.44 80 PHE A N 1
ATOM 610 C CA . PHE A 1 80 ? -11.522 -16.287 8.566 1.00 96.44 80 PHE A CA 1
ATOM 611 C C . PHE A 1 80 ? -12.471 -15.193 9.079 1.00 96.44 80 PHE A C 1
ATOM 613 O O . PHE A 1 80 ? -12.895 -15.245 10.232 1.00 96.44 80 PHE A O 1
ATOM 620 N N . GLY A 1 81 ? -12.871 -14.250 8.218 1.00 97.06 81 GLY A N 1
ATOM 621 C CA . GLY A 1 81 ? -13.811 -13.187 8.579 1.00 97.06 81 GLY A CA 1
ATOM 622 C C . GLY A 1 81 ? -15.175 -13.712 9.040 1.00 97.06 81 GLY A C 1
ATOM 623 O O . GLY A 1 81 ? -15.698 -13.249 10.052 1.00 97.06 81 GLY A O 1
ATOM 624 N N . VAL A 1 82 ? -15.725 -14.720 8.353 1.00 97.56 82 VAL A N 1
ATOM 625 C CA . VAL A 1 82 ? -17.005 -15.344 8.737 1.00 97.56 82 VAL A CA 1
ATOM 626 C C . VAL A 1 82 ? -16.897 -16.045 10.092 1.00 97.56 82 VAL A C 1
ATOM 628 O O . VAL A 1 82 ? -17.780 -15.884 10.931 1.00 97.56 82 VAL A O 1
ATOM 631 N N . VAL A 1 83 ? -15.808 -16.779 10.340 1.00 97.69 83 VAL A N 1
ATOM 632 C CA . VAL A 1 83 ? -15.593 -17.471 11.622 1.00 97.69 83 VAL A CA 1
ATOM 633 C C . VAL A 1 83 ? -15.529 -16.472 12.779 1.00 97.69 83 VAL A C 1
ATOM 635 O O . VAL A 1 83 ? -16.218 -16.652 13.781 1.00 97.69 83 VAL A O 1
ATOM 638 N N . VAL A 1 84 ? -14.762 -15.388 12.630 1.00 97.88 84 VAL A N 1
ATOM 639 C CA . VAL A 1 84 ? -14.655 -14.340 13.659 1.00 97.88 84 VAL A CA 1
ATOM 640 C C . VAL A 1 84 ? -16.010 -13.671 13.912 1.00 97.88 84 VAL A C 1
ATOM 642 O O . VAL A 1 84 ? -16.387 -13.479 15.067 1.00 97.88 84 VAL A O 1
ATOM 645 N N . ALA A 1 85 ? -16.780 -13.374 12.860 1.00 97.56 85 ALA A N 1
ATOM 646 C CA . ALA A 1 85 ? -18.108 -12.776 12.994 1.00 97.56 85 ALA A CA 1
ATOM 647 C C . ALA A 1 85 ? -19.080 -13.669 13.788 1.00 97.56 85 ALA A C 1
ATOM 649 O O . ALA A 1 85 ? -19.780 -13.178 14.673 1.00 97.56 85 ALA A O 1
ATOM 650 N N . VAL A 1 86 ? -19.092 -14.982 13.529 1.00 98.00 86 VAL A N 1
ATOM 651 C CA . VAL A 1 86 ? -19.944 -15.941 14.258 1.00 98.00 86 VAL A CA 1
ATOM 652 C C . VAL A 1 86 ? -19.561 -16.021 15.738 1.00 98.00 86 VAL A C 1
ATOM 654 O O . VAL A 1 86 ? -20.444 -16.035 16.594 1.00 98.00 86 VAL A O 1
ATOM 657 N N . VAL A 1 87 ? -18.262 -16.015 16.057 1.00 97.94 87 VAL A N 1
ATOM 658 C CA . VAL A 1 87 ? -17.784 -16.014 17.451 1.00 97.94 87 VAL A CA 1
ATOM 659 C C . VAL A 1 87 ? -18.250 -14.758 18.189 1.00 97.94 87 VAL A C 1
ATOM 661 O O . VAL A 1 87 ? -18.765 -14.862 19.301 1.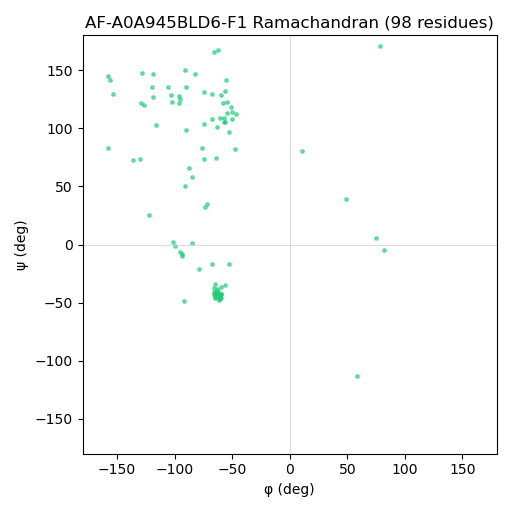00 97.94 87 VAL A O 1
ATOM 664 N N . ILE A 1 88 ? -18.133 -13.582 17.563 1.00 97.69 88 ILE A N 1
ATOM 665 C CA . ILE A 1 88 ? -18.588 -12.313 18.151 1.00 97.69 88 ILE A CA 1
ATOM 666 C C . ILE A 1 88 ? -20.096 -12.356 18.425 1.00 97.69 88 ILE A C 1
ATOM 668 O O . ILE A 1 88 ? -20.526 -12.012 19.525 1.00 97.69 88 ILE A O 1
ATOM 672 N N . ILE A 1 89 ? -20.900 -12.826 17.466 1.00 97.56 89 ILE A N 1
ATOM 673 C CA . ILE A 1 89 ? -22.354 -12.961 17.641 1.00 97.56 89 ILE A CA 1
ATOM 674 C C . ILE A 1 89 ? -22.677 -13.922 18.793 1.00 97.56 89 ILE A C 1
ATOM 676 O O . ILE A 1 89 ? -23.514 -13.599 19.632 1.00 97.56 89 ILE A O 1
ATOM 680 N N . GLY A 1 90 ? -21.992 -15.065 18.885 1.00 97.31 90 GLY A N 1
ATOM 681 C CA . GLY A 1 90 ? -22.184 -16.024 19.977 1.00 97.31 90 GLY A CA 1
ATOM 682 C C . GLY A 1 90 ? -21.900 -15.424 21.357 1.00 97.31 90 GLY A C 1
ATOM 683 O O . GLY A 1 90 ? -22.686 -15.614 22.286 1.00 97.31 90 GLY A O 1
ATOM 684 N N . VAL A 1 91 ? -20.826 -14.637 21.484 1.00 97.12 91 VAL A N 1
ATOM 685 C CA . VAL A 1 91 ? -20.496 -13.921 22.728 1.00 97.12 91 VAL A CA 1
ATOM 686 C C . VAL A 1 91 ? -21.557 -12.873 23.064 1.00 97.12 91 VAL A C 1
ATOM 688 O O . VAL A 1 91 ? -21.966 -12.780 24.219 1.00 97.12 91 VAL A O 1
ATOM 691 N N . LEU A 1 92 ? -22.042 -12.117 22.076 1.00 96.94 92 LEU A N 1
ATOM 692 C CA . LEU A 1 92 ? -23.100 -11.124 22.282 1.00 96.94 92 LEU A CA 1
ATOM 693 C C . LEU A 1 92 ? -24.414 -11.770 22.733 1.00 96.94 92 LEU A C 1
ATOM 695 O O . LEU A 1 92 ? -25.049 -11.265 23.655 1.00 96.94 92 LEU A O 1
ATOM 699 N N . VAL A 1 93 ? -24.801 -12.901 22.136 1.00 96.75 93 VAL A N 1
ATOM 700 C CA . VAL A 1 93 ? -25.998 -13.654 22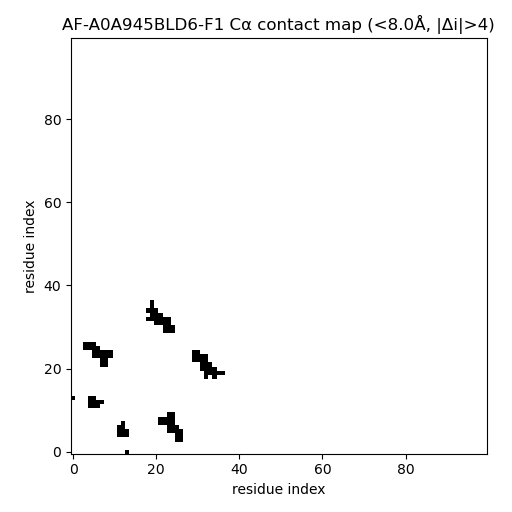.541 1.00 96.75 93 VAL A CA 1
ATOM 701 C C . VAL A 1 93 ? -25.838 -14.210 23.953 1.00 96.75 93 VAL A C 1
ATOM 703 O O . VAL A 1 93 ? -26.745 -14.049 24.764 1.00 96.75 93 VAL A O 1
ATOM 706 N N . MET A 1 94 ? -24.685 -14.802 24.280 1.00 96.81 94 MET A N 1
ATOM 707 C CA . MET A 1 94 ? -24.402 -15.277 25.639 1.00 96.81 94 MET A CA 1
ATOM 708 C C . MET A 1 94 ? -24.441 -14.144 26.665 1.00 96.81 94 MET A C 1
ATOM 710 O O . MET A 1 94 ? -25.030 -14.303 27.731 1.00 96.81 94 MET A O 1
ATOM 714 N N . ALA A 1 95 ? -23.853 -12.990 26.346 1.00 96.50 95 ALA A N 1
ATOM 715 C CA . ALA A 1 95 ? -23.916 -11.817 27.206 1.00 96.50 95 ALA A CA 1
ATOM 716 C C . ALA A 1 95 ? -25.369 -11.359 27.391 1.00 96.50 95 ALA A C 1
ATOM 718 O O . ALA A 1 95 ? -25.812 -11.183 28.521 1.00 96.50 95 ALA A O 1
ATOM 719 N N . TRP A 1 96 ? -26.140 -11.242 26.307 1.00 96.44 96 TRP A N 1
ATOM 720 C CA . TRP A 1 96 ? -27.541 -10.827 26.365 1.00 96.44 96 TRP A CA 1
ATOM 721 C C . TRP A 1 96 ? -28.416 -11.798 27.167 1.00 96.44 96 TRP A C 1
ATOM 723 O O . TRP A 1 96 ? -29.236 -11.357 27.964 1.00 96.44 96 TRP A O 1
ATOM 733 N N . MET A 1 97 ? -28.193 -13.109 27.029 1.00 96.25 97 MET A N 1
ATOM 734 C CA . MET A 1 97 ? -28.855 -14.134 27.843 1.00 96.25 97 MET A CA 1
ATOM 735 C C . MET A 1 97 ? -28.470 -14.055 29.321 1.00 96.25 97 MET A C 1
ATOM 737 O O . MET A 1 97 ? -29.298 -14.343 30.172 1.00 96.25 97 MET A O 1
ATOM 741 N N . LYS A 1 98 ? -27.229 -13.673 29.636 1.00 93.31 98 LYS A N 1
ATOM 742 C CA . LYS A 1 98 ? -26.738 -13.561 31.015 1.00 93.31 98 LYS A CA 1
ATOM 743 C C . LYS A 1 98 ? -27.190 -12.276 31.720 1.00 93.31 98 LYS A C 1
ATOM 745 O O . LYS A 1 98 ? -27.146 -12.219 32.946 1.00 93.31 98 LYS A O 1
ATOM 750 N N . PHE A 1 99 ? -27.566 -11.243 30.965 1.00 88.62 99 PHE A N 1
ATOM 751 C CA . PHE A 1 99 ? -28.074 -9.963 31.480 1.00 88.62 99 PHE A CA 1
ATOM 752 C C . PHE A 1 99 ? -29.605 -9.825 31.398 1.00 88.62 99 PHE A C 1
ATOM 754 O O . PHE A 1 99 ? -30.132 -8.774 31.761 1.00 88.62 99 PHE A O 1
ATOM 761 N N . LYS A 1 100 ? -30.302 -10.860 30.924 1.00 76.50 100 LYS A N 1
ATOM 762 C CA . LYS A 1 100 ? -31.760 -10.987 30.966 1.00 76.50 100 LYS A CA 1
ATOM 763 C C . LYS A 1 100 ? -32.172 -11.831 32.166 1.00 76.50 100 LYS A C 1
ATOM 765 O O . LYS A 1 100 ? -33.221 -11.495 32.753 1.00 76.50 100 LYS A O 1
#

Radius of gyration: 28.84 Å; Cα contacts (8 Å, |Δi|>4): 55; chains: 1; bounding box: 60×47×74 Å

Solvent-accessible surface area (backbone atoms only — not comparable to full-atom values): 6630 Å² total; per-residue (Å²): 131,64,93,77,43,38,25,49,80,84,42,79,53,93,80,76,91,83,58,67,70,40,42,36,33,51,71,91,47,78,46,71,42,80,46,85,69,77,70,75,79,66,90,61,85,82,84,69,70,91,56,83,88,53,77,82,71,64,81,92,59,85,77,86,80,73,76,76,76,74,66,63,67,62,54,51,53,53,53,51,51,52,54,54,52,53,52,52,51,51,52,51,50,53,50,52,63,73,75,104

Foldseek 3Di:
DQPQAKDKPRHGDPDDDDDAQIWIDDPPDIDGHNPPPPPPPPVDDPPDDPPPVCPVVDPPDDPPPDDPPPVPVVVVVVVVVVVVVVVVVVVVVVVVVVVD

Secondary structure (DSSP, 8-state):
--TT-EEETTEEESS-PPPTT-EEEETTEEEE----------------S--GGGTT----S--TT-----THHHHHHHHHHHHHHHHHHHHHHHHHHH--

Mean predicted aligned error: 19.94 Å